Protein AF-A0A915DXN8-F1 (afdb_monomer_lite)

Sequence (113 aa):
MAKTVAKKASGASGDAVPKGVTKEPAGKSAVAAKTTLKRPPSSYMIWLAENRARITVEFAAAKEANKGKKFGAHAGSVLKIAGKEWKALQDKSKWEKLATEAKQKFEADKSRF

Foldseek 3Di:
DDDDDDDDDDDDYDDDDDDDPPPPPDDPDPVVPPDDDDDFDALLRVVCVVCLVVLVVVLVVLQVVCPPPPPDPNPDPSVVVSVVVVVVDPDSPVSRVVSVVSNVVSVVVVVVD

Structure (mmCIF, N/CA/C/O backbone):
data_AF-A0A915DXN8-F1
#
_entry.id   AF-A0A915DXN8-F1
#
loop_
_atom_site.group_PDB
_atom_site.id
_atom_site.type_symbol
_atom_site.label_atom_id
_atom_site.label_alt_id
_atom_site.label_comp_id
_atom_site.label_asym_id
_atom_site.label_entity_id
_atom_site.label_seq_id
_atom_site.pdbx_PDB_ins_code
_atom_site.Cartn_x
_atom_site.Cartn_y
_atom_site.Cartn_z
_atom_site.occupancy
_atom_site.B_iso_or_equiv
_atom_site.auth_seq_id
_atom_site.auth_comp_id
_atom_site.auth_asym_id
_atom_site.auth_atom_id
_atom_site.pdbx_PDB_model_num
ATOM 1 N N . MET A 1 1 ? -11.361 -34.281 -67.271 1.00 39.91 1 MET A N 1
ATOM 2 C CA . MET A 1 1 ? -10.681 -35.559 -66.972 1.00 39.91 1 MET A CA 1
ATOM 3 C C . MET A 1 1 ? -10.283 -35.561 -65.504 1.00 39.91 1 MET A C 1
ATOM 5 O O . MET A 1 1 ? -9.788 -34.552 -65.023 1.00 39.91 1 MET A O 1
ATOM 9 N N . ALA A 1 2 ? -10.620 -36.632 -64.789 1.00 35.19 2 ALA A N 1
ATOM 10 C CA . ALA A 1 2 ? -10.463 -36.786 -63.344 1.00 35.19 2 ALA A CA 1
ATOM 11 C C . ALA A 1 2 ? -9.083 -37.344 -62.942 1.00 35.19 2 ALA A C 1
ATOM 13 O O . ALA A 1 2 ? -8.477 -38.036 -63.757 1.00 35.19 2 ALA A O 1
ATOM 14 N N . LYS A 1 3 ? -8.726 -37.136 -61.654 1.00 33.53 3 LYS A N 1
ATOM 15 C CA . LYS A 1 3 ? -8.054 -38.051 -60.680 1.00 33.53 3 LYS A CA 1
ATOM 16 C C . LYS A 1 3 ? -6.897 -37.393 -59.888 1.00 33.53 3 LYS A C 1
ATOM 18 O O . LYS A 1 3 ? -5.842 -37.139 -60.445 1.00 33.53 3 LYS A O 1
ATOM 23 N N . THR A 1 4 ? -7.168 -37.001 -58.623 1.00 30.19 4 THR A N 1
ATOM 24 C CA . THR A 1 4 ? -6.651 -37.550 -57.321 1.00 30.19 4 THR A CA 1
ATOM 25 C C . THR A 1 4 ? -5.131 -37.451 -57.108 1.00 30.19 4 THR A C 1
ATOM 27 O O . THR A 1 4 ? -4.379 -37.891 -57.960 1.00 30.19 4 THR A O 1
ATOM 30 N N . VAL A 1 5 ? -4.589 -36.893 -56.012 1.00 36.22 5 VAL A N 1
ATOM 31 C CA . VAL A 1 5 ? -4.515 -37.414 -54.615 1.00 36.22 5 VAL A CA 1
ATOM 32 C C . VAL A 1 5 ? -3.966 -36.255 -53.737 1.00 36.22 5 VAL A C 1
ATOM 34 O O . VAL A 1 5 ? -2.932 -35.697 -54.074 1.00 36.22 5 VAL A O 1
ATOM 37 N N . ALA A 1 6 ? -4.642 -35.686 -52.730 1.00 38.19 6 ALA A N 1
ATOM 38 C CA . ALA A 1 6 ? -4.963 -36.184 -51.382 1.00 38.19 6 ALA A CA 1
ATOM 39 C C . ALA A 1 6 ? -3.755 -36.659 -50.537 1.00 38.19 6 ALA A C 1
ATOM 41 O O . ALA A 1 6 ? -3.489 -37.854 -50.451 1.00 38.19 6 ALA A O 1
ATOM 42 N N . LYS A 1 7 ? -3.085 -35.747 -49.810 1.00 35.88 7 LYS A N 1
ATOM 43 C CA . LYS A 1 7 ? -2.300 -36.111 -48.615 1.00 35.88 7 LYS A CA 1
ATOM 44 C C . LYS A 1 7 ? -2.994 -35.597 -47.352 1.00 35.88 7 LYS A C 1
ATOM 46 O O . LYS A 1 7 ? -3.216 -34.407 -47.172 1.00 35.88 7 LYS A O 1
ATOM 51 N N . LYS A 1 8 ? -3.385 -36.574 -46.539 1.00 28.69 8 LYS A N 1
ATOM 52 C CA . LYS A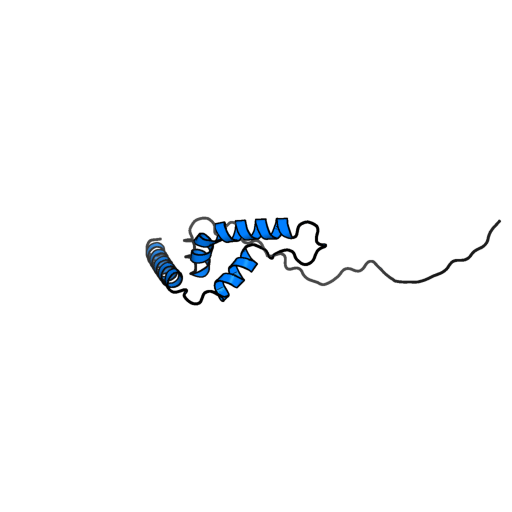 1 8 ? -4.165 -36.537 -45.302 1.00 28.69 8 LYS A CA 1
ATOM 53 C C . LYS A 1 8 ? -3.264 -36.342 -44.083 1.00 28.69 8 LYS A C 1
ATOM 55 O O . LYS A 1 8 ? -2.215 -36.974 -44.029 1.00 28.69 8 LYS A O 1
ATOM 60 N N . ALA A 1 9 ? -3.747 -35.564 -43.114 1.00 32.31 9 ALA A N 1
ATOM 61 C CA . ALA A 1 9 ? -3.651 -35.728 -41.651 1.00 32.31 9 ALA A CA 1
ATOM 62 C C . ALA A 1 9 ? -4.020 -34.364 -41.028 1.00 32.31 9 ALA A C 1
ATOM 64 O O . ALA A 1 9 ? -3.593 -33.344 -41.547 1.00 32.31 9 ALA A O 1
ATOM 65 N N . SER A 1 10 ? -4.781 -34.198 -39.951 1.00 27.50 10 SER A N 1
ATOM 66 C CA . SER A 1 10 ? -5.440 -35.091 -38.993 1.00 27.50 10 SER A CA 1
ATOM 67 C C . SER A 1 10 ? -6.008 -34.180 -37.890 1.00 27.50 10 SER A C 1
ATOM 69 O O . SER A 1 10 ? -5.344 -33.209 -37.537 1.00 27.50 10 SER A O 1
ATOM 71 N N . GLY A 1 11 ? -7.156 -34.529 -37.302 1.00 29.00 11 GLY A N 1
ATOM 72 C CA . GLY A 1 11 ? -7.656 -33.953 -36.039 1.00 29.00 11 GLY A CA 1
ATOM 73 C C . GLY A 1 11 ? -8.923 -33.113 -36.229 1.00 29.00 11 GLY A C 1
ATOM 74 O O . GLY A 1 11 ? -8.840 -31.973 -36.659 1.00 29.00 11 GLY A O 1
ATOM 75 N N . ALA A 1 12 ? -10.115 -33.714 -36.165 1.00 28.02 12 ALA A N 1
ATOM 76 C CA . ALA A 1 12 ? -10.879 -34.009 -34.937 1.00 28.02 12 ALA A CA 1
ATOM 77 C C . ALA A 1 12 ? -11.519 -32.734 -34.355 1.00 28.02 12 ALA A C 1
ATOM 79 O O . ALA A 1 12 ? -10.834 -31.881 -33.807 1.00 28.02 12 ALA A O 1
ATOM 80 N N . SER A 1 13 ? -12.810 -32.542 -34.651 1.00 27.56 13 SER A N 1
ATOM 81 C CA . SER A 1 13 ? -13.940 -32.672 -33.702 1.00 27.56 13 SER A CA 1
ATOM 82 C C . SER A 1 13 ? -14.237 -31.330 -33.033 1.00 27.56 13 SER A C 1
ATOM 84 O O . SER A 1 13 ? -13.326 -30.690 -32.535 1.00 27.56 13 SER A O 1
ATOM 86 N N . GLY A 1 14 ? -15.451 -30.811 -32.982 1.00 30.95 14 GLY A N 1
ATOM 87 C CA . GLY A 1 14 ? -16.754 -31.453 -32.930 1.00 30.95 14 GLY A CA 1
ATOM 88 C C . GLY A 1 14 ? -17.559 -30.620 -31.934 1.00 30.95 14 GLY A C 1
ATOM 89 O O . GLY A 1 14 ? -17.035 -30.245 -30.884 1.00 30.95 14 GLY A O 1
ATOM 90 N N . ASP A 1 15 ? -18.791 -30.278 -32.286 1.00 37.59 15 ASP A N 1
ATOM 91 C CA . ASP A 1 15 ? -19.756 -29.682 -31.370 1.00 37.59 15 ASP A CA 1
ATOM 92 C C . ASP A 1 15 ? -19.935 -30.571 -30.130 1.00 37.59 15 ASP A C 1
ATOM 94 O O . ASP A 1 15 ? -20.417 -31.697 -30.238 1.00 37.59 15 ASP A O 1
ATOM 98 N N . ALA A 1 16 ? -19.538 -30.070 -28.955 1.00 33.62 16 ALA A N 1
ATOM 99 C CA . ALA A 1 16 ? -19.945 -30.586 -27.646 1.00 33.62 16 ALA A CA 1
ATOM 100 C C . ALA A 1 16 ? -19.573 -29.601 -26.516 1.00 33.62 16 ALA A C 1
ATOM 102 O O . ALA A 1 16 ? -18.475 -29.621 -25.965 1.00 33.62 16 ALA A O 1
ATOM 103 N N . VAL A 1 17 ? -20.527 -28.757 -26.125 1.00 43.97 17 VAL A N 1
ATOM 104 C CA . VAL A 1 17 ? -20.671 -28.255 -24.740 1.00 43.97 17 VAL A CA 1
ATOM 105 C C . VAL A 1 17 ? -21.196 -29.457 -23.927 1.00 43.97 17 VAL A C 1
ATOM 107 O O . VAL A 1 17 ? -22.137 -30.075 -24.432 1.00 43.97 17 VAL A O 1
ATOM 110 N N . PRO A 1 18 ? -20.677 -29.852 -22.729 1.00 42.41 18 PRO A N 1
ATOM 111 C CA . PRO A 1 18 ? -20.821 -29.031 -21.514 1.00 42.41 18 PRO A CA 1
ATOM 112 C C . PRO A 1 18 ? -19.843 -29.275 -20.325 1.00 42.41 18 PRO A C 1
ATOM 114 O O . PRO A 1 18 ? -19.069 -30.223 -20.277 1.00 42.41 18 PRO A O 1
ATOM 117 N N . LYS A 1 19 ? -20.055 -28.456 -19.278 1.00 35.16 19 LYS A N 1
ATOM 118 C CA . LYS A 1 19 ? -19.645 -28.591 -17.857 1.00 35.16 19 LYS A CA 1
ATOM 119 C C . LYS A 1 19 ? -18.318 -27.953 -17.431 1.00 35.16 19 LYS A C 1
ATOM 121 O O . LYS A 1 19 ? -17.411 -28.601 -16.927 1.00 35.16 19 LYS A O 1
ATOM 126 N N . GLY A 1 20 ? -18.325 -26.625 -17.429 1.00 34.44 20 GLY A N 1
ATOM 127 C CA . GLY A 1 20 ? -17.652 -25.832 -16.405 1.00 34.44 20 GLY A CA 1
ATOM 128 C C . GLY A 1 20 ? -18.597 -24.715 -15.994 1.00 34.44 20 GLY A C 1
ATOM 129 O O . GLY A 1 20 ? -18.716 -23.730 -16.710 1.00 34.44 20 GLY A O 1
ATOM 130 N N . VAL A 1 21 ? -19.331 -24.900 -14.896 1.00 41.97 21 VAL A N 1
ATOM 131 C CA . VAL A 1 21 ? -20.199 -23.873 -14.308 1.00 41.97 21 VAL A CA 1
ATOM 132 C C . VAL A 1 21 ? -19.318 -22.681 -13.937 1.00 41.97 21 VAL A C 1
ATOM 134 O O . VAL A 1 21 ? -18.744 -22.632 -12.850 1.00 41.97 21 VAL A O 1
ATOM 137 N N . THR A 1 22 ? -19.195 -21.704 -14.834 1.00 41.44 22 THR A N 1
ATOM 138 C CA . THR A 1 22 ? -18.852 -20.350 -14.429 1.00 41.44 22 THR A CA 1
ATOM 139 C C . THR A 1 22 ? -20.043 -19.881 -13.620 1.00 41.44 22 THR A C 1
ATOM 141 O O . THR A 1 22 ? -21.068 -19.490 -14.174 1.00 41.44 22 THR A O 1
ATOM 144 N N . LYS A 1 23 ? -19.942 -19.985 -12.291 1.00 42.25 23 LYS A N 1
ATOM 145 C CA . LYS A 1 23 ? -20.744 -19.139 -11.419 1.00 42.25 23 LYS A CA 1
ATOM 146 C C . LYS A 1 23 ? -20.451 -17.717 -11.874 1.00 42.25 23 LYS A C 1
ATOM 148 O O . LYS A 1 23 ? -19.400 -17.168 -11.544 1.00 42.25 23 LYS A O 1
ATOM 153 N N . GLU A 1 24 ? -21.356 -17.151 -12.664 1.00 40.59 24 GLU A N 1
ATOM 154 C CA . GLU A 1 24 ? -21.510 -15.710 -12.719 1.00 40.59 24 GLU A CA 1
ATOM 155 C C . GLU A 1 24 ? -21.495 -15.245 -11.262 1.00 40.59 24 GLU A C 1
ATOM 157 O O . GLU A 1 24 ? -22.188 -15.856 -10.435 1.00 40.59 24 GLU A O 1
ATOM 162 N N . PRO A 1 25 ? -20.659 -14.268 -10.870 1.00 44.19 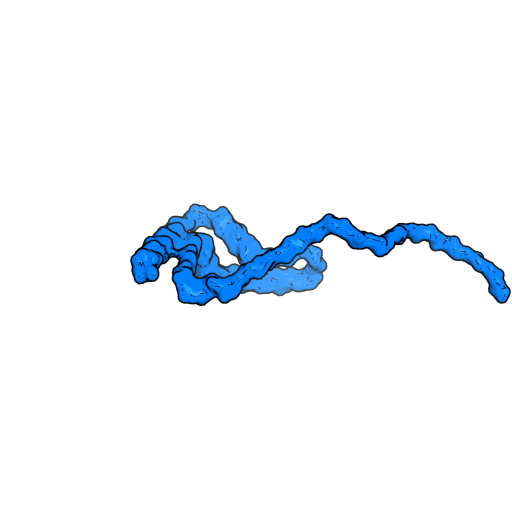25 PRO A N 1
ATOM 163 C CA . PRO A 1 25 ? -20.806 -13.696 -9.553 1.00 44.19 25 PRO A CA 1
ATOM 164 C C . PRO A 1 25 ? -22.190 -13.054 -9.524 1.00 44.19 25 PRO A C 1
ATOM 166 O O . PRO A 1 25 ? -22.388 -11.948 -10.024 1.00 44.19 25 PRO A O 1
ATOM 169 N N . ALA A 1 26 ? -23.128 -13.819 -8.962 1.00 44.84 26 ALA A N 1
ATOM 170 C CA . ALA A 1 26 ? -24.459 -13.422 -8.573 1.00 44.84 26 ALA A CA 1
ATOM 171 C C . ALA A 1 26 ? -24.402 -11.985 -8.074 1.00 44.84 26 ALA A C 1
ATOM 173 O O . ALA A 1 26 ? -23.521 -11.634 -7.276 1.00 44.84 26 ALA A O 1
ATOM 174 N N . GLY A 1 27 ? -25.313 -11.177 -8.615 1.00 47.69 27 GLY A N 1
ATOM 175 C CA . GLY A 1 27 ? -25.403 -9.748 -8.394 1.00 47.69 27 GLY A CA 1
ATOM 176 C C . GLY A 1 27 ? -24.978 -9.361 -6.986 1.00 47.69 27 GLY A C 1
ATOM 177 O O . GLY A 1 27 ? -25.649 -9.666 -6.001 1.00 47.69 27 GLY A O 1
ATOM 178 N N . LYS A 1 28 ? -23.856 -8.645 -6.895 1.00 51.38 28 LYS A N 1
ATOM 179 C CA . LYS A 1 28 ? -23.617 -7.782 -5.744 1.00 51.38 28 LYS A CA 1
ATOM 180 C C . LYS A 1 28 ? -24.649 -6.684 -5.877 1.00 51.38 28 LYS A C 1
ATOM 182 O O . LYS A 1 28 ? -24.476 -5.754 -6.661 1.00 51.38 28 LYS A O 1
ATOM 187 N N . SER A 1 29 ? -25.763 -6.900 -5.195 1.00 45.75 29 SER A N 1
ATOM 188 C CA . SER A 1 29 ? -26.880 -5.986 -5.109 1.00 45.75 29 SER A CA 1
ATOM 189 C C . SER A 1 29 ? -26.358 -4.555 -4.981 1.00 45.75 29 SER A C 1
ATOM 191 O O . SER A 1 29 ? -25.576 -4.221 -4.088 1.00 45.75 29 SER A O 1
ATOM 193 N N . ALA A 1 30 ? -26.832 -3.673 -5.857 1.00 50.44 30 ALA A N 1
ATOM 194 C CA . ALA A 1 30 ? -26.703 -2.225 -5.715 1.00 50.44 30 ALA A CA 1
ATOM 195 C C . ALA A 1 30 ? -27.523 -1.693 -4.508 1.00 50.44 30 ALA A C 1
ATOM 197 O O . ALA A 1 30 ? -27.977 -0.555 -4.501 1.00 50.44 30 ALA A O 1
ATOM 198 N N . VAL A 1 31 ? -27.720 -2.534 -3.484 1.00 52.03 31 VAL A N 1
ATOM 199 C CA . VAL A 1 31 ? -28.563 -2.347 -2.295 1.00 52.03 31 VAL A CA 1
ATOM 200 C C . VAL A 1 31 ? -27.699 -2.248 -1.024 1.00 52.03 31 VAL A C 1
ATOM 202 O O . VAL A 1 31 ? -28.212 -2.174 0.080 1.00 52.03 31 VAL A O 1
ATOM 205 N N . ALA A 1 32 ? -26.369 -2.177 -1.140 1.00 51.56 32 ALA A N 1
ATOM 206 C CA . ALA A 1 32 ? -25.478 -1.856 -0.013 1.00 51.56 32 ALA A CA 1
ATOM 207 C C . ALA A 1 32 ? -25.024 -0.380 -0.013 1.00 51.56 32 ALA A C 1
ATOM 209 O O . ALA A 1 32 ? -23.997 -0.036 0.568 1.00 51.56 32 ALA A O 1
ATOM 210 N N . ALA A 1 33 ? -25.728 0.493 -0.738 1.00 55.62 33 ALA A N 1
ATOM 211 C CA . ALA A 1 33 ? -25.193 1.786 -1.158 1.00 55.62 33 ALA A CA 1
ATOM 212 C C . ALA A 1 33 ? -25.570 2.996 -0.283 1.00 55.62 33 ALA A C 1
ATOM 214 O O . ALA A 1 33 ? -25.213 4.104 -0.674 1.00 55.62 33 ALA A O 1
ATOM 215 N N . LYS A 1 34 ? -26.264 2.861 0.862 1.00 58.62 34 LYS A N 1
ATOM 216 C CA . LYS A 1 34 ? -26.749 4.075 1.562 1.00 58.62 34 LYS A CA 1
ATOM 217 C C . LYS A 1 34 ? -26.664 4.179 3.085 1.00 58.62 34 LYS A C 1
ATOM 219 O O . LYS A 1 34 ? -27.007 5.240 3.589 1.00 58.62 34 LYS A O 1
ATOM 224 N N . THR A 1 35 ? -26.162 3.183 3.816 1.00 59.00 35 THR A N 1
ATOM 225 C CA . THR A 1 35 ? -26.082 3.282 5.296 1.00 59.00 35 THR A CA 1
ATOM 226 C C . THR A 1 35 ? -24.840 2.652 5.927 1.00 59.00 35 THR A C 1
ATOM 228 O O . THR A 1 35 ? -24.688 2.687 7.142 1.00 59.00 35 THR A O 1
ATOM 231 N N . THR A 1 36 ? -23.932 2.058 5.147 1.00 71.06 36 THR A N 1
ATOM 232 C CA . THR A 1 36 ? -22.767 1.360 5.713 1.00 71.06 36 THR A CA 1
ATOM 233 C C . THR A 1 36 ? -21.516 2.221 5.630 1.00 71.06 36 THR A C 1
ATOM 235 O O . THR A 1 36 ? -21.042 2.541 4.537 1.00 71.06 36 THR A O 1
ATOM 238 N N . LEU A 1 37 ? -20.948 2.544 6.792 1.00 77.31 37 LEU A N 1
ATOM 239 C CA . LEU A 1 37 ? -19.663 3.225 6.902 1.00 77.31 37 LEU A CA 1
ATOM 240 C C . LEU A 1 37 ? -18.580 2.467 6.108 1.00 77.31 37 LEU A C 1
ATOM 242 O O . LEU A 1 37 ? -18.447 1.240 6.190 1.00 77.31 37 LEU A O 1
ATOM 246 N N . LYS A 1 38 ? -17.799 3.198 5.304 1.00 85.56 38 LYS A N 1
ATOM 247 C CA . LYS A 1 38 ? -16.730 2.637 4.464 1.00 85.56 38 LYS A CA 1
ATOM 248 C C . LYS A 1 38 ? -15.614 2.082 5.356 1.00 85.56 38 LYS A C 1
ATOM 250 O O . LYS A 1 38 ? -15.114 2.802 6.208 1.00 85.56 38 LYS A O 1
ATOM 255 N N . ARG A 1 39 ? -15.195 0.827 5.141 1.00 87.81 39 ARG A N 1
ATOM 256 C CA . ARG A 1 39 ? -14.115 0.191 5.927 1.00 87.81 39 ARG A CA 1
ATOM 257 C C . ARG A 1 39 ? -12.831 1.039 5.928 1.00 87.81 39 ARG A C 1
ATOM 259 O O . ARG A 1 39 ? -12.508 1.609 4.881 1.00 87.81 39 ARG A O 1
ATOM 266 N N . PRO A 1 40 ? -12.065 1.045 7.034 1.00 91.75 40 PRO A N 1
ATOM 267 C CA . PRO A 1 40 ? -10.828 1.804 7.113 1.00 91.75 40 PRO A CA 1
ATOM 268 C C . PRO A 1 40 ? -9.758 1.184 6.199 1.00 91.75 40 PRO A C 1
ATOM 270 O O . PRO A 1 40 ? -9.715 -0.044 6.037 1.00 91.75 40 PRO A O 1
ATOM 273 N N . PRO A 1 41 ? -8.887 2.001 5.583 1.00 91.06 41 PRO A N 1
ATOM 274 C CA . PRO A 1 41 ? -7.784 1.502 4.773 1.00 91.06 41 PRO A CA 1
ATOM 275 C C . PRO A 1 41 ? -6.752 0.758 5.636 1.00 91.06 41 PRO A C 1
ATOM 277 O O . PRO A 1 41 ? -6.456 1.148 6.763 1.00 91.06 41 PRO A O 1
ATOM 280 N N . SER A 1 42 ? -6.181 -0.323 5.097 1.00 93.44 42 SER A N 1
ATOM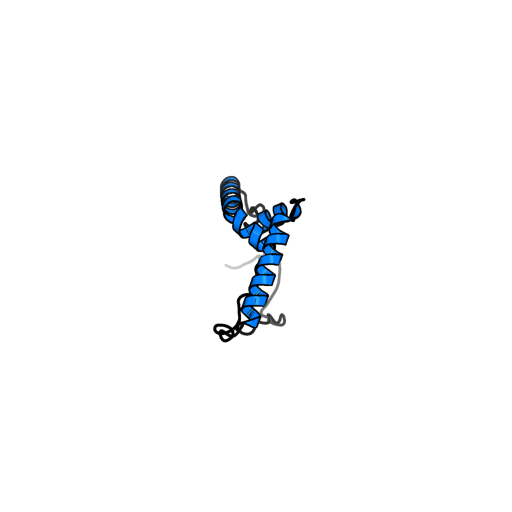 281 C CA . SER A 1 42 ? -5.063 -1.039 5.726 1.00 93.44 42 SER A CA 1
ATOM 282 C C . SER A 1 42 ? -3.734 -0.308 5.516 1.00 93.44 42 SER A C 1
ATOM 284 O O . SER A 1 42 ? -3.629 0.551 4.641 1.00 93.44 42 SER A O 1
ATOM 286 N N . SER A 1 43 ? -2.692 -0.694 6.260 1.00 93.94 43 SER A N 1
ATOM 287 C CA . SER A 1 43 ? -1.353 -0.090 6.161 1.00 93.94 43 SER A CA 1
ATOM 288 C C . SER A 1 43 ? -0.813 -0.094 4.729 1.00 93.94 43 SER A C 1
ATOM 290 O O . SER A 1 43 ? -0.365 0.936 4.235 1.00 93.94 43 SER A O 1
ATOM 292 N N . TYR A 1 44 ? -0.967 -1.213 4.014 1.00 93.25 44 TYR A N 1
ATOM 293 C CA . TYR A 1 44 ? -0.609 -1.306 2.598 1.00 93.25 44 TYR A CA 1
ATOM 294 C C . TYR A 1 44 ? -1.379 -0.311 1.720 1.00 93.25 44 TYR A C 1
ATOM 296 O O . TYR A 1 44 ? -0.797 0.264 0.809 1.00 93.25 44 TYR A O 1
ATOM 304 N N . MET A 1 45 ? -2.673 -0.088 1.971 1.00 92.56 45 MET A N 1
ATOM 305 C CA . MET A 1 45 ? -3.476 0.844 1.166 1.00 92.56 45 MET A CA 1
ATOM 306 C C . MET A 1 45 ? -3.089 2.301 1.419 1.00 92.56 45 MET A C 1
ATOM 308 O O . MET A 1 45 ? -3.089 3.093 0.482 1.00 92.56 45 MET A O 1
ATOM 312 N N . ILE A 1 46 ? -2.717 2.638 2.656 1.00 94.06 46 ILE A N 1
ATOM 313 C CA . ILE A 1 46 ? -2.199 3.964 3.014 1.00 94.06 46 ILE A CA 1
ATOM 314 C C . ILE A 1 46 ? -0.835 4.183 2.347 1.00 94.06 46 ILE A C 1
ATOM 316 O O . ILE A 1 46 ? -0.643 5.176 1.652 1.00 94.06 46 ILE A O 1
ATOM 320 N N . TRP A 1 47 ? 0.079 3.215 2.467 1.00 95.00 47 TRP A N 1
ATOM 321 C CA . TRP A 1 47 ? 1.374 3.244 1.778 1.00 95.00 47 TRP A CA 1
ATOM 322 C C . TRP A 1 47 ? 1.219 3.359 0.259 1.00 95.00 47 TRP A C 1
ATOM 324 O O . TRP A 1 47 ? 1.892 4.165 -0.387 1.00 95.00 47 TRP A O 1
ATOM 334 N N . LEU A 1 48 ? 0.307 2.575 -0.318 1.00 93.31 48 LEU A N 1
ATOM 335 C CA . LEU A 1 48 ? 0.054 2.579 -1.749 1.00 93.31 48 LEU A CA 1
ATOM 336 C C . LEU A 1 48 ? -0.505 3.927 -2.197 1.00 93.31 48 LEU A C 1
ATOM 338 O O . LEU A 1 48 ? -0.102 4.404 -3.247 1.00 93.31 48 LEU A O 1
ATOM 342 N N . ALA A 1 49 ? -1.392 4.560 -1.429 1.00 91.31 49 ALA A N 1
ATOM 343 C CA . ALA A 1 49 ? -1.919 5.878 -1.775 1.00 91.31 49 ALA A CA 1
ATOM 344 C C . ALA A 1 49 ? -0.802 6.930 -1.902 1.00 91.31 49 ALA A C 1
ATOM 346 O O . ALA A 1 49 ? -0.810 7.702 -2.858 1.00 91.31 49 ALA A O 1
ATOM 347 N N . GLU A 1 50 ? 0.191 6.897 -1.007 1.00 92.75 50 GLU A N 1
ATOM 348 C CA . GLU A 1 50 ? 1.364 7.784 -1.050 1.00 92.75 50 GL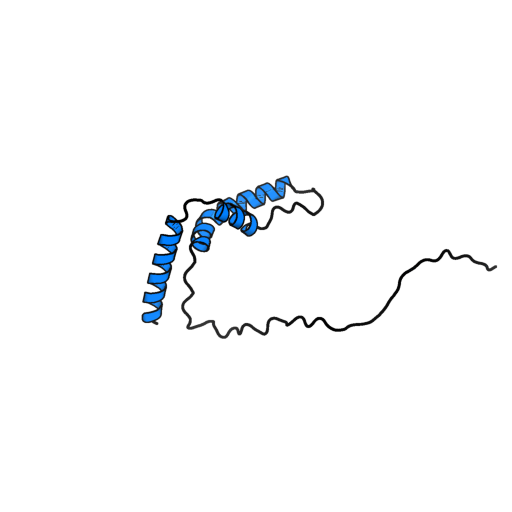U A CA 1
ATOM 349 C C . GLU A 1 50 ? 2.293 7.470 -2.240 1.00 92.75 50 GLU A C 1
ATOM 351 O O . GLU A 1 50 ? 2.795 8.372 -2.907 1.00 92.75 50 GLU A O 1
ATOM 356 N N . ASN A 1 51 ? 2.518 6.185 -2.539 1.00 92.88 51 ASN A N 1
ATOM 357 C CA . ASN A 1 51 ? 3.565 5.752 -3.475 1.00 92.88 51 ASN A CA 1
ATOM 358 C C . ASN A 1 51 ? 3.058 5.439 -4.891 1.00 92.88 51 ASN A C 1
ATOM 360 O O . ASN A 1 51 ? 3.852 5.328 -5.827 1.00 92.88 51 ASN A O 1
ATOM 364 N N . ARG A 1 52 ? 1.742 5.312 -5.097 1.00 90.06 52 ARG A N 1
ATOM 365 C CA . ARG A 1 52 ? 1.155 4.887 -6.379 1.00 90.06 52 ARG A CA 1
ATOM 366 C C . ARG A 1 52 ? 1.500 5.830 -7.521 1.00 90.06 52 ARG A C 1
ATOM 368 O O . ARG A 1 52 ? 1.664 5.346 -8.639 1.00 90.06 52 ARG A O 1
ATOM 375 N N . ALA A 1 53 ? 1.611 7.135 -7.272 1.00 91.31 53 ALA A N 1
ATOM 376 C CA . ALA A 1 53 ? 2.010 8.095 -8.300 1.00 91.31 53 ALA A CA 1
ATOM 377 C C . ALA A 1 53 ? 3.412 7.767 -8.840 1.00 91.31 53 ALA A C 1
ATOM 379 O O . ALA A 1 53 ? 3.563 7.567 -10.045 1.00 91.31 53 ALA A O 1
ATOM 380 N N . ARG A 1 54 ? 4.394 7.575 -7.946 1.00 93.94 54 ARG A N 1
ATOM 381 C CA . ARG A 1 54 ? 5.760 7.162 -8.304 1.00 93.94 54 ARG A CA 1
ATOM 382 C C . ARG A 1 54 ? 5.765 5.831 -9.053 1.00 93.94 54 ARG A C 1
ATOM 384 O O . ARG A 1 54 ? 6.297 5.745 -10.154 1.00 93.94 54 ARG A O 1
ATOM 391 N N . ILE A 1 55 ? 5.093 4.820 -8.507 1.00 90.00 55 ILE A N 1
ATOM 392 C CA . ILE A 1 55 ? 5.063 3.472 -9.095 1.00 90.00 55 ILE A CA 1
ATOM 393 C C . ILE A 1 55 ? 4.386 3.483 -10.477 1.00 90.00 55 ILE A C 1
ATOM 395 O O . ILE A 1 55 ? 4.740 2.704 -11.358 1.00 90.00 55 ILE A O 1
ATOM 399 N N . THR A 1 56 ? 3.417 4.375 -10.702 1.00 88.50 56 THR A N 1
ATOM 400 C CA . THR A 1 56 ? 2.765 4.526 -12.012 1.00 88.50 56 THR A CA 1
ATOM 401 C C . THR A 1 56 ? 3.711 5.133 -13.044 1.00 88.50 56 THR A C 1
ATOM 403 O O . THR A 1 56 ? 3.724 4.675 -14.185 1.00 88.50 56 THR A O 1
ATOM 406 N N . VAL A 1 57 ? 4.524 6.119 -12.655 1.00 89.69 57 VAL A N 1
ATOM 407 C CA . VAL A 1 57 ? 5.557 6.693 -13.531 1.00 89.69 57 VAL A CA 1
ATOM 408 C C . VAL A 1 57 ? 6.606 5.637 -13.882 1.00 89.69 57 VAL A C 1
ATOM 410 O O . VAL A 1 57 ? 6.918 5.454 -15.055 1.00 89.69 57 VAL A O 1
ATOM 413 N N . GLU A 1 58 ? 7.079 4.872 -12.898 1.00 85.44 58 GLU A N 1
ATOM 414 C CA . GLU A 1 58 ? 8.030 3.774 -13.123 1.00 85.44 58 GLU A CA 1
ATOM 415 C C . GLU A 1 58 ? 7.449 2.677 -14.014 1.00 85.44 58 GLU A C 1
ATOM 417 O O . GLU A 1 58 ? 8.115 2.183 -14.923 1.00 85.44 58 GLU A O 1
ATOM 422 N N . PHE A 1 59 ? 6.178 2.330 -13.806 1.00 85.38 59 PHE A N 1
ATOM 423 C CA . PHE A 1 59 ? 5.460 1.406 -14.673 1.00 85.38 59 PHE A CA 1
ATOM 424 C C . PHE A 1 59 ? 5.375 1.926 -16.112 1.00 85.38 59 PHE A C 1
ATOM 426 O O . PHE A 1 59 ? 5.595 1.158 -17.048 1.00 85.38 59 PHE A O 1
ATOM 433 N N . ALA A 1 60 ? 5.072 3.211 -16.307 1.00 85.00 60 ALA A N 1
ATOM 434 C CA . ALA A 1 60 ? 4.999 3.818 -17.632 1.00 85.00 60 ALA A CA 1
ATOM 435 C C . ALA A 1 60 ? 6.372 3.829 -18.324 1.00 85.00 60 ALA A C 1
ATOM 437 O O . ALA A 1 60 ? 6.473 3.413 -19.477 1.00 85.00 60 ALA A O 1
ATOM 438 N N . ALA A 1 61 ? 7.435 4.200 -17.607 1.00 84.25 61 ALA A N 1
ATOM 439 C CA . ALA A 1 61 ? 8.803 4.161 -18.120 1.00 84.25 61 ALA A CA 1
ATOM 440 C C . ALA A 1 61 ? 9.228 2.730 -18.495 1.00 84.25 61 ALA A C 1
ATOM 442 O O . ALA A 1 61 ? 9.728 2.489 -19.594 1.00 84.25 61 ALA A O 1
ATOM 443 N N . ALA A 1 62 ? 8.952 1.754 -17.624 1.00 80.06 62 ALA A N 1
ATOM 444 C CA . ALA A 1 62 ? 9.219 0.344 -17.892 1.00 80.06 62 ALA A CA 1
ATOM 445 C C . ALA A 1 62 ? 8.399 -0.183 -19.079 1.00 80.06 62 ALA A C 1
ATOM 447 O O . ALA A 1 62 ? 8.880 -1.027 -19.836 1.00 80.06 62 ALA A O 1
ATOM 448 N N . LYS A 1 63 ? 7.170 0.306 -19.266 1.00 80.00 63 LYS A N 1
ATOM 449 C CA . LYS A 1 63 ? 6.324 -0.050 -20.407 1.00 80.00 63 LYS A CA 1
ATOM 450 C C . LYS A 1 63 ? 6.906 0.480 -21.717 1.00 80.00 63 LYS A C 1
ATOM 452 O O . LYS A 1 63 ? 7.012 -0.297 -22.662 1.00 80.00 63 LYS A O 1
ATOM 457 N N . GLU A 1 64 ? 7.316 1.747 -21.771 1.00 80.50 64 GLU A N 1
ATOM 458 C CA . GLU A 1 64 ? 7.932 2.322 -22.974 1.00 80.50 64 GLU A CA 1
ATOM 459 C C . GLU A 1 64 ? 9.281 1.657 -23.293 1.00 80.50 64 GLU A C 1
ATOM 461 O O . GLU A 1 64 ? 9.520 1.293 -24.441 1.00 80.50 64 GLU A O 1
ATOM 466 N N . ALA A 1 65 ? 10.115 1.368 -22.288 1.00 79.00 65 ALA A N 1
ATOM 467 C CA . ALA A 1 65 ? 11.392 0.671 -22.483 1.00 79.00 65 ALA A CA 1
ATOM 468 C C . ALA A 1 65 ? 11.246 -0.772 -23.015 1.00 79.00 65 ALA A C 1
ATOM 470 O O . ALA A 1 65 ? 12.178 -1.327 -23.599 1.00 79.00 65 ALA A O 1
ATOM 471 N N . ASN A 1 66 ? 10.085 -1.404 -22.811 1.00 72.75 66 ASN A N 1
ATOM 472 C CA . ASN A 1 66 ? 9.790 -2.757 -23.295 1.00 72.75 66 ASN A CA 1
ATOM 473 C C . ASN A 1 66 ? 8.838 -2.772 -24.502 1.00 72.75 66 ASN A C 1
ATOM 475 O O . ASN A 1 66 ? 8.437 -3.846 -24.963 1.00 72.75 66 ASN A O 1
ATOM 479 N N . LYS A 1 67 ? 8.491 -1.598 -25.042 1.00 71.44 67 LYS A N 1
ATOM 480 C CA . LYS A 1 67 ? 7.635 -1.446 -26.219 1.00 71.44 67 LYS A CA 1
ATOM 481 C C . LYS A 1 67 ? 8.296 -2.114 -27.426 1.00 71.44 67 LYS A C 1
ATOM 483 O O . LYS A 1 67 ? 9.396 -1.754 -27.824 1.00 71.44 67 LYS A O 1
ATOM 488 N N . GLY A 1 68 ? 7.631 -3.125 -27.985 1.00 66.75 68 GLY A N 1
ATOM 489 C CA . GLY A 1 68 ? 8.125 -3.888 -29.139 1.00 66.75 68 GLY A CA 1
ATOM 490 C C . GLY A 1 68 ? 8.803 -5.224 -28.809 1.00 66.75 68 GLY A C 1
ATOM 491 O O . GLY A 1 68 ? 9.029 -6.019 -29.719 1.00 66.75 68 GLY A O 1
ATOM 492 N N . LYS A 1 69 ? 9.058 -5.548 -27.532 1.00 70.00 69 LYS A N 1
ATOM 493 C CA . LYS A 1 69 ? 9.472 -6.907 -27.140 1.00 70.00 69 LYS A CA 1
ATOM 494 C C . LYS A 1 69 ? 8.236 -7.812 -27.114 1.00 70.00 69 LYS A C 1
ATOM 496 O O . LYS A 1 69 ? 7.287 -7.543 -26.377 1.00 70.00 69 LYS A O 1
ATOM 501 N N . LYS A 1 70 ? 8.216 -8.855 -27.959 1.00 55.56 70 LYS A N 1
ATOM 502 C CA . LYS A 1 70 ? 7.081 -9.788 -28.092 1.00 55.56 70 LYS A CA 1
ATOM 503 C C . LYS A 1 70 ? 6.658 -10.329 -26.717 1.00 55.56 7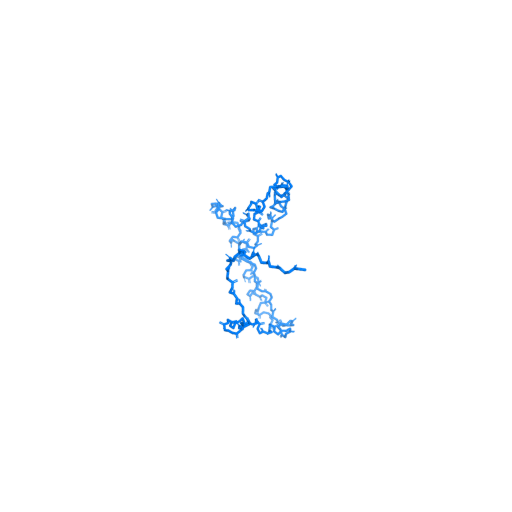0 LYS A C 1
ATOM 505 O O . LYS A 1 70 ? 7.482 -10.835 -25.964 1.00 55.56 70 LYS A O 1
ATOM 510 N N . PHE A 1 71 ? 5.367 -10.151 -26.430 1.00 51.16 71 PHE A N 1
ATOM 511 C CA . PHE A 1 71 ? 4.551 -10.709 -25.346 1.00 51.16 71 PHE A CA 1
ATOM 512 C C . PHE A 1 71 ? 5.266 -11.673 -24.382 1.00 51.16 71 PHE A C 1
ATOM 514 O O . PHE A 1 71 ? 5.464 -12.845 -24.678 1.00 51.16 71 PHE A O 1
ATOM 521 N N . GLY A 1 72 ? 5.575 -11.174 -23.184 1.00 50.16 72 GLY A N 1
ATOM 522 C CA . GLY A 1 72 ? 5.998 -11.995 -22.045 1.00 50.16 72 GLY A CA 1
ATOM 523 C C . GLY A 1 72 ? 6.533 -11.154 -20.889 1.00 50.16 72 GLY A C 1
ATOM 524 O O . GLY A 1 72 ? 6.185 -11.373 -19.734 1.00 50.16 72 GLY A O 1
ATOM 525 N N . ALA A 1 73 ? 7.283 -10.100 -21.213 1.00 50.59 73 ALA A N 1
ATOM 526 C CA . ALA A 1 73 ? 7.831 -9.152 -20.247 1.00 50.59 73 ALA A CA 1
ATOM 527 C C . ALA A 1 73 ? 6.942 -7.911 -20.090 1.00 50.59 73 ALA A C 1
ATOM 529 O O . ALA A 1 73 ? 7.441 -6.786 -20.039 1.00 50.59 73 ALA A O 1
ATOM 530 N N . HIS A 1 74 ? 5.614 -8.078 -20.039 1.00 53.06 74 HIS A N 1
ATOM 531 C CA . HIS A 1 74 ? 4.779 -6.963 -19.609 1.00 53.06 74 HIS A CA 1
ATOM 532 C C . HIS A 1 74 ? 5.173 -6.699 -18.156 1.00 53.06 74 HIS A C 1
ATOM 534 O O . HIS A 1 74 ? 4.839 -7.500 -17.276 1.00 53.06 74 HIS A O 1
ATOM 540 N N . ALA A 1 75 ? 5.950 -5.629 -17.924 1.00 55.72 75 ALA A N 1
ATOM 541 C CA . ALA A 1 75 ? 6.172 -5.080 -16.595 1.00 55.72 75 ALA A CA 1
ATOM 542 C C . ALA A 1 75 ? 4.818 -5.157 -15.897 1.00 55.72 75 ALA A C 1
ATOM 544 O O . ALA A 1 75 ? 3.814 -4.724 -16.463 1.00 55.72 75 ALA A O 1
ATOM 545 N N . GLY A 1 76 ? 4.750 -5.906 -14.796 1.00 62.78 76 GLY A N 1
ATOM 546 C CA . GLY A 1 76 ? 3.476 -6.235 -14.174 1.00 62.78 76 GLY A CA 1
ATOM 547 C C . GLY A 1 76 ? 2.669 -4.967 -13.901 1.00 62.78 76 GLY A C 1
ATOM 548 O O . GLY A 1 76 ? 3.248 -3.891 -13.807 1.00 62.78 76 GLY A O 1
ATOM 549 N N . SER A 1 77 ? 1.346 -5.083 -13.759 1.00 80.31 77 SER A N 1
ATOM 550 C CA . SER A 1 77 ? 0.505 -3.949 -13.351 1.00 80.31 77 SER A CA 1
ATOM 551 C C . SER A 1 77 ? 1.145 -3.171 -12.192 1.00 80.31 77 SER A C 1
ATOM 553 O O . SER A 1 77 ? 1.874 -3.755 -11.393 1.00 80.31 77 SER A O 1
ATOM 555 N N . VAL A 1 78 ? 0.846 -1.875 -12.057 1.00 84.81 78 VAL A N 1
ATOM 556 C CA . VAL A 1 78 ? 1.325 -1.013 -10.951 1.00 84.81 78 VAL A CA 1
ATOM 557 C C . VAL A 1 78 ? 1.273 -1.737 -9.592 1.00 84.81 78 VAL A C 1
ATOM 559 O O . VAL A 1 78 ? 2.197 -1.641 -8.794 1.00 84.81 78 VAL A O 1
ATOM 562 N N . LEU A 1 79 ? 0.243 -2.562 -9.364 1.00 85.94 79 LEU A N 1
ATOM 563 C CA . LEU A 1 79 ? 0.077 -3.378 -8.158 1.00 85.94 79 LEU A CA 1
ATOM 564 C C . LEU A 1 79 ? 1.136 -4.481 -7.979 1.00 85.94 79 LEU A C 1
ATOM 566 O O . LEU A 1 79 ? 1.492 -4.798 -6.850 1.00 85.94 79 LEU A O 1
ATOM 570 N N . LYS A 1 80 ? 1.639 -5.093 -9.055 1.00 86.19 80 LYS A N 1
ATOM 571 C CA . LYS A 1 80 ? 2.725 -6.083 -8.989 1.00 86.19 80 LYS A CA 1
ATOM 572 C C . LYS A 1 80 ? 4.051 -5.435 -8.591 1.00 86.19 80 LYS A C 1
ATOM 574 O O . LYS A 1 80 ? 4.803 -6.055 -7.847 1.00 86.19 80 LYS A O 1
ATOM 579 N N . ILE A 1 81 ? 4.330 -4.221 -9.068 1.00 88.44 81 ILE A N 1
ATOM 580 C CA . ILE A 1 81 ? 5.516 -3.454 -8.649 1.00 88.44 81 ILE A CA 1
ATOM 581 C C . ILE A 1 81 ? 5.351 -3.050 -7.183 1.00 88.44 81 ILE A C 1
ATOM 583 O O . ILE A 1 81 ? 6.180 -3.403 -6.349 1.00 88.44 81 ILE A O 1
ATOM 587 N N . ALA A 1 82 ? 4.203 -2.463 -6.850 1.00 90.12 82 ALA A N 1
ATOM 588 C CA . ALA A 1 82 ? 3.855 -2.075 -5.492 1.00 90.12 82 ALA A CA 1
ATOM 589 C C . ALA A 1 82 ? 3.952 -3.234 -4.485 1.00 90.12 82 ALA A C 1
ATOM 591 O O . ALA A 1 82 ? 4.499 -3.082 -3.399 1.00 90.12 82 ALA A O 1
ATOM 592 N N . GLY A 1 83 ? 3.467 -4.423 -4.849 1.00 90.38 83 GLY A N 1
ATOM 593 C CA . GLY A 1 83 ? 3.539 -5.603 -3.991 1.00 90.38 83 GLY A CA 1
ATOM 594 C C . GLY A 1 83 ? 4.966 -6.108 -3.761 1.00 90.38 83 GLY A C 1
ATOM 595 O O . GLY A 1 83 ? 5.250 -6.640 -2.690 1.00 90.38 83 GLY A O 1
ATOM 596 N N . LYS A 1 84 ? 5.872 -5.944 -4.735 1.00 90.75 84 LYS A N 1
ATOM 597 C CA . LYS A 1 84 ? 7.296 -6.274 -4.565 1.00 90.75 84 LYS A CA 1
ATOM 598 C C . LYS A 1 84 ? 7.973 -5.287 -3.621 1.00 90.75 84 LYS A C 1
ATOM 600 O O . LYS A 1 84 ? 8.641 -5.718 -2.689 1.00 90.75 84 LYS A O 1
ATOM 605 N N . GLU A 1 85 ? 7.745 -3.995 -3.819 1.00 91.31 85 GLU A N 1
ATOM 606 C CA . GLU A 1 85 ? 8.295 -2.951 -2.951 1.00 91.31 85 GLU A CA 1
ATOM 607 C C . GLU A 1 85 ? 7.770 -3.060 -1.517 1.00 91.31 85 GLU A C 1
ATOM 609 O O . GLU A 1 85 ? 8.549 -3.022 -0.571 1.00 91.31 85 GLU A O 1
ATOM 614 N N . TRP A 1 86 ? 6.469 -3.304 -1.336 1.00 92.88 86 TRP A N 1
ATOM 615 C CA . TRP A 1 86 ? 5.892 -3.521 -0.010 1.00 92.88 86 TRP A CA 1
ATOM 616 C C . TRP A 1 86 ? 6.490 -4.739 0.701 1.00 92.88 86 TRP A C 1
ATOM 618 O O . TRP A 1 86 ? 6.652 -4.737 1.919 1.00 92.88 86 TRP A O 1
ATOM 628 N N . LYS A 1 87 ? 6.824 -5.805 -0.036 1.00 92.31 87 LYS A N 1
ATOM 629 C CA . LYS A 1 87 ? 7.522 -6.968 0.531 1.00 92.31 87 LYS A CA 1
ATOM 630 C C . LYS A 1 87 ? 8.980 -6.663 0.877 1.00 92.31 87 LYS A C 1
ATOM 632 O O . LYS A 1 87 ? 9.468 -7.223 1.849 1.00 92.31 87 LYS A O 1
ATOM 637 N N . ALA A 1 88 ? 9.642 -5.804 0.105 1.00 93.25 88 ALA A N 1
ATOM 638 C CA . ALA A 1 88 ? 11.026 -5.394 0.335 1.00 93.25 88 ALA A CA 1
ATOM 639 C C . ALA A 1 88 ? 11.174 -4.361 1.468 1.00 93.25 88 ALA A C 1
ATOM 641 O O . ALA A 1 88 ? 12.250 -4.236 2.048 1.00 93.25 88 ALA A O 1
ATOM 642 N N . LEU A 1 89 ? 10.101 -3.633 1.790 1.00 91.31 89 LEU A N 1
ATOM 643 C CA . LEU A 1 89 ? 10.058 -2.684 2.898 1.00 91.31 89 LEU A CA 1
ATOM 644 C C . LEU A 1 89 ? 10.316 -3.393 4.236 1.00 91.31 89 LEU A C 1
ATOM 646 O O . LEU A 1 89 ? 9.557 -4.286 4.618 1.00 91.31 89 LEU A O 1
ATOM 650 N N . GLN A 1 90 ? 11.360 -2.963 4.945 1.00 90.06 90 GLN A N 1
ATOM 651 C CA . GLN A 1 90 ? 11.718 -3.486 6.268 1.00 90.06 90 GLN A CA 1
ATOM 652 C C . GLN A 1 90 ? 10.918 -2.800 7.376 1.00 90.06 90 GLN A C 1
ATOM 654 O O . GLN A 1 90 ? 10.310 -3.465 8.208 1.00 90.06 90 GLN A O 1
ATOM 659 N N . ASP A 1 91 ? 10.856 -1.469 7.346 1.00 92.25 91 ASP A N 1
ATOM 660 C CA . ASP A 1 91 ? 10.054 -0.699 8.289 1.00 92.25 91 ASP A CA 1
ATOM 661 C C . ASP A 1 91 ? 8.696 -0.351 7.675 1.00 92.25 91 ASP A C 1
ATOM 663 O O . ASP A 1 91 ? 8.618 0.279 6.620 1.00 92.25 91 ASP A O 1
ATOM 667 N N . LYS A 1 92 ? 7.622 -0.783 8.340 1.00 92.56 92 LYS A N 1
ATOM 668 C CA . LYS A 1 92 ? 6.223 -0.488 7.985 1.00 92.56 92 LYS A CA 1
ATOM 669 C C . LYS A 1 92 ? 5.479 0.243 9.099 1.00 92.56 92 LYS A C 1
ATOM 671 O O . LYS A 1 92 ? 4.291 0.538 8.951 1.00 92.56 92 LYS A O 1
ATOM 676 N N . SER A 1 93 ? 6.176 0.563 10.190 1.00 92.94 93 SER A N 1
ATOM 677 C CA . SER A 1 93 ? 5.601 1.074 11.432 1.00 92.94 93 SER A CA 1
ATOM 678 C C . SER A 1 93 ? 4.804 2.361 11.219 1.00 92.94 93 SER A C 1
ATOM 680 O O . SER A 1 93 ? 3.714 2.505 11.773 1.00 92.94 93 SER A O 1
ATOM 682 N N . LYS A 1 94 ? 5.283 3.262 10.346 1.00 93.50 94 LYS A N 1
ATOM 683 C CA . LYS A 1 94 ? 4.566 4.484 9.943 1.00 93.50 94 LYS A CA 1
ATOM 684 C C . LYS A 1 94 ? 3.145 4.166 9.468 1.00 93.50 94 LYS A C 1
ATOM 686 O O . LYS A 1 94 ? 2.178 4.732 9.973 1.00 93.50 94 LYS A O 1
ATOM 691 N N . TRP A 1 95 ? 3.004 3.255 8.506 1.00 92.94 95 TRP A N 1
ATOM 692 C CA . TRP A 1 95 ? 1.705 2.956 7.899 1.00 92.94 95 TRP A CA 1
ATOM 693 C C . TRP A 1 95 ? 0.838 2.052 8.772 1.00 92.94 95 TRP A C 1
ATOM 695 O O . TRP A 1 95 ? -0.384 2.097 8.661 1.00 92.94 95 TRP A O 1
ATOM 705 N N . GLU A 1 96 ? 1.432 1.255 9.659 1.00 92.81 96 GLU A N 1
ATOM 706 C CA . GLU A 1 96 ? 0.690 0.488 10.665 1.00 92.81 96 GLU A CA 1
ATOM 707 C C . GLU A 1 96 ? 0.077 1.382 11.747 1.00 92.81 96 GLU A C 1
ATOM 709 O O . GLU A 1 96 ? -1.090 1.188 12.101 1.00 92.81 96 GLU A O 1
ATOM 714 N N . LYS A 1 97 ? 0.803 2.411 12.205 1.00 93.94 97 LYS A N 1
ATOM 715 C CA . LYS A 1 97 ? 0.261 3.440 13.107 1.00 93.94 97 LYS A CA 1
ATOM 716 C C . LYS A 1 97 ? -0.912 4.171 12.457 1.00 93.94 97 LYS A C 1
ATOM 718 O O . LYS A 1 97 ? -2.009 4.167 13.009 1.00 93.94 97 LYS A O 1
ATOM 723 N N . LEU A 1 98 ? -0.728 4.659 11.227 1.00 91.44 98 LEU A N 1
ATOM 724 C CA . LEU A 1 98 ? -1.793 5.323 10.465 1.00 91.44 98 LEU A CA 1
ATOM 725 C C . LEU A 1 98 ? -3.006 4.408 10.225 1.00 91.44 98 LEU A C 1
ATOM 727 O O . LEU A 1 98 ? -4.148 4.855 10.303 1.00 91.44 98 LEU A O 1
ATOM 731 N N . ALA A 1 99 ? -2.789 3.116 9.966 1.00 92.69 99 ALA A N 1
ATOM 732 C CA . ALA A 1 99 ? -3.880 2.154 9.814 1.00 92.69 99 ALA A CA 1
ATOM 733 C C . ALA A 1 99 ? -4.630 1.903 11.128 1.00 92.69 99 ALA A C 1
ATOM 735 O O . ALA A 1 99 ? -5.839 1.676 11.111 1.00 92.69 99 ALA A O 1
ATOM 736 N N . THR A 1 100 ? -3.931 1.940 12.262 1.00 92.62 100 THR A N 1
ATOM 737 C CA . THR A 1 100 ? -4.538 1.793 13.591 1.00 92.62 100 THR A CA 1
ATOM 738 C C . THR A 1 100 ? -5.382 3.015 13.937 1.00 92.62 100 THR A C 1
ATOM 740 O O . THR A 1 100 ? -6.538 2.863 14.321 1.00 92.62 100 THR A O 1
ATOM 743 N N . GLU A 1 101 ? -4.872 4.221 13.688 1.00 92.12 101 GLU A N 1
ATOM 744 C CA . GLU A 1 101 ? -5.640 5.464 13.834 1.00 92.12 101 GLU A CA 1
ATOM 745 C C . GLU A 1 101 ? -6.872 5.482 12.917 1.00 92.12 101 GLU A C 1
ATOM 747 O O . GLU A 1 101 ? -7.964 5.868 13.333 1.00 92.12 101 GLU A O 1
ATOM 752 N N . ALA A 1 102 ? -6.730 5.024 11.669 1.00 90.38 102 ALA A N 1
ATOM 753 C CA . ALA A 1 102 ? -7.848 4.927 10.734 1.00 90.38 102 ALA A CA 1
ATOM 754 C C . ALA A 1 102 ? -8.927 3.943 11.218 1.00 90.38 102 ALA A C 1
ATOM 756 O O . ALA A 1 102 ? -10.116 4.206 11.037 1.00 90.38 102 ALA A O 1
ATOM 757 N N . LYS A 1 103 ? -8.534 2.833 11.858 1.00 90.50 103 LYS A N 1
ATOM 758 C CA . LYS A 1 103 ? -9.476 1.900 12.495 1.00 90.50 103 LYS A CA 1
ATOM 759 C C . LYS A 1 103 ? -10.191 2.532 13.681 1.00 90.50 103 LYS A C 1
ATOM 761 O O . LYS A 1 103 ? -11.408 2.430 13.745 1.00 90.50 103 LYS A O 1
ATOM 766 N N . GLN A 1 104 ? -9.467 3.220 14.561 1.00 91.00 104 GLN A N 1
ATOM 767 C CA 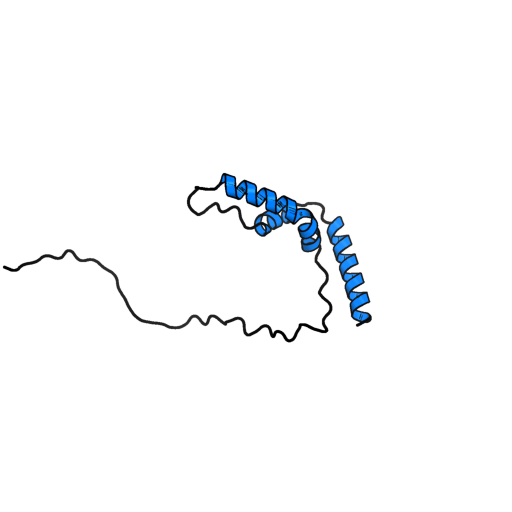. GLN A 1 104 ? -10.058 3.895 15.720 1.00 91.00 104 GLN A CA 1
ATOM 768 C C . GLN A 1 104 ? -11.079 4.956 15.296 1.00 91.00 104 GLN A C 1
ATOM 770 O O . GLN A 1 104 ? -12.182 4.997 15.834 1.00 91.00 104 GLN A O 1
ATOM 775 N N . LYS A 1 105 ? -10.755 5.765 14.277 1.00 88.12 105 LYS A N 1
ATOM 776 C CA . LYS A 1 105 ? -11.701 6.731 13.692 1.00 88.12 105 LYS A CA 1
ATOM 777 C C . LYS A 1 105 ? -12.935 6.037 13.126 1.00 88.12 105 LYS A C 1
ATOM 779 O O . LYS A 1 105 ? -14.048 6.444 13.421 1.00 88.12 105 LYS A O 1
ATOM 784 N N . PHE A 1 106 ? -12.745 4.954 12.373 1.00 88.81 106 PHE A N 1
ATOM 785 C CA . PHE A 1 106 ? -13.860 4.173 11.843 1.00 88.81 106 PHE A CA 1
ATOM 786 C C . PHE A 1 106 ? -14.736 3.567 12.947 1.00 88.81 106 PHE A C 1
ATOM 788 O O . PHE A 1 106 ? -15.949 3.536 12.797 1.00 88.81 106 PHE A O 1
ATOM 795 N N . GLU A 1 107 ? -14.159 3.083 14.045 1.00 88.00 107 GLU A N 1
ATOM 796 C CA . GLU A 1 107 ? -14.917 2.540 15.179 1.00 88.00 107 GLU A CA 1
ATOM 797 C C . GLU A 1 107 ? -15.704 3.627 15.920 1.00 88.00 107 GLU A C 1
ATOM 799 O O . GLU A 1 107 ? -16.871 3.407 16.240 1.00 88.00 107 GLU A O 1
ATOM 804 N N . ALA A 1 108 ? -15.107 4.807 16.119 1.00 86.69 108 ALA A N 1
ATOM 805 C CA . ALA A 1 108 ? -15.784 5.970 16.690 1.00 86.69 108 ALA A CA 1
ATOM 806 C C . ALA A 1 108 ? -16.916 6.494 15.787 1.00 86.69 108 ALA A C 1
ATOM 808 O O . ALA A 1 108 ? -17.995 6.833 16.264 1.00 86.69 108 ALA A O 1
ATOM 809 N N . ASP A 1 109 ? -16.701 6.521 14.472 1.00 83.62 109 ASP A N 1
ATOM 810 C CA . ASP A 1 109 ? -17.730 6.914 13.508 1.00 83.62 109 ASP A CA 1
ATOM 811 C C . ASP A 1 109 ? -18.826 5.845 13.393 1.00 83.62 109 ASP A C 1
ATOM 813 O O . ASP A 1 109 ? -19.998 6.174 13.226 1.00 83.62 109 ASP A O 1
ATOM 817 N N . LYS A 1 110 ? -18.470 4.558 13.521 1.00 83.81 110 LYS A N 1
ATOM 818 C CA . LYS A 1 110 ? -19.421 3.439 13.493 1.00 83.81 110 LYS A CA 1
ATOM 819 C C . LYS A 1 110 ? -20.334 3.435 14.715 1.00 83.81 110 LYS A C 1
ATOM 821 O O . LYS A 1 110 ? -21.481 3.044 14.573 1.00 83.81 110 LYS A O 1
ATOM 826 N N . SER A 1 111 ? -19.850 3.822 15.895 1.00 75.19 111 SER A N 1
ATOM 827 C CA . SER A 1 111 ? -20.696 3.925 17.094 1.00 75.19 111 SER A CA 1
ATOM 828 C C . SER A 1 111 ? -21.615 5.148 17.079 1.00 75.19 111 SER A C 1
ATOM 830 O O . SER A 1 111 ? -22.570 5.203 17.851 1.00 75.19 111 SER A O 1
ATOM 832 N N . ARG A 1 112 ? -21.332 6.124 16.208 1.00 74.00 112 ARG A N 1
ATOM 833 C CA . ARG A 1 112 ? -22.121 7.347 16.029 1.00 74.00 112 ARG A CA 1
ATOM 834 C C . ARG A 1 112 ? -23.222 7.218 14.966 1.00 74.00 112 ARG A C 1
ATOM 836 O O . ARG A 1 112 ? -24.078 8.099 14.900 1.00 74.00 112 ARG A O 1
ATOM 843 N N . PHE A 1 113 ? -23.176 6.172 14.140 1.00 60.25 113 PHE A N 1
ATOM 844 C CA . PHE A 1 113 ? -24.127 5.888 13.060 1.00 60.25 113 PHE A CA 1
ATOM 845 C C . PHE A 1 113 ? -25.164 4.851 13.494 1.00 60.25 113 PHE A C 1
ATOM 847 O O . PHE A 1 113 ? -26.340 5.013 13.103 1.00 60.25 113 PHE A O 1
#

InterPro domains:
  IPR009071 High mobility group box domain [PF00505] (38-113)
  IPR009071 High mobility group box domain [PS50118] (37-113)
  IPR009071 High mobility group box domain [SM00398] (36-113)
  IPR036910 High mobility group box domain superfamily [G3DSA:1.10.30.10] (36-113)
  IPR036910 High mobility group box domain superfamily [SSF47095] (25-111)

Organism: NCBI:txid166011

pLDDT: mean 70.58, std 23.14, range [27.5, 95.0]

Radius of gyration: 26.46 Å; chains: 1; bounding box: 40×46×84 Å

Secondary structure (DSSP, 8-state):
-----------------------------TTSSSSPPPPPPPHHHHHHHHHHHHHHHHHHHHHHHTTTS-SS-----HHHHHHHHHHH-S--HHHHHHHHHHHHHHHHHHHH-